Protein AF-A0A6G2K385-F1 (afdb_monomer_lite)

Foldseek 3Di:
DDPVVVVVVVQVVLCVVQVQWDWDQDPLGIFICGVPGGTLLVLVVQLVVAPDDDLVSLVVCCVVRVHDSVRSVSSVVSCVVVVVRSVSVNVVVVVVVVVVVVVVVVVVVVVVD

Structure (mmCIF, N/CA/C/O backbone):
data_AF-A0A6G2K385-F1
#
_entry.id   AF-A0A6G2K385-F1
#
loop_
_atom_site.group_PDB
_atom_site.id
_atom_site.type_symbol
_atom_site.label_atom_id
_atom_site.label_alt_id
_atom_site.label_comp_id
_atom_site.label_asym_id
_atom_site.label_entity_id
_atom_site.label_seq_id
_atom_site.pdbx_PDB_ins_code
_atom_site.Cartn_x
_atom_site.Cartn_y
_atom_site.Cartn_z
_atom_site.occupancy
_atom_site.B_iso_or_equiv
_atom_site.auth_seq_id
_atom_site.auth_comp_id
_atom_site.auth_asym_id
_atom_site.auth_atom_id
_atom_site.pdbx_PDB_model_num
ATOM 1 N N . MET A 1 1 ? -4.524 -30.824 -6.970 1.00 60.25 1 MET A N 1
ATOM 2 C CA . MET A 1 1 ? -3.415 -29.979 -6.470 1.00 60.25 1 MET A CA 1
ATOM 3 C C . MET A 1 1 ? -3.904 -29.238 -5.235 1.00 60.25 1 MET A C 1
ATOM 5 O O . MET A 1 1 ? -5.038 -28.779 -5.249 1.00 60.25 1 MET A O 1
ATOM 9 N N . THR A 1 2 ? -3.126 -29.189 -4.156 1.00 84.81 2 THR A N 1
ATOM 10 C CA . THR A 1 2 ? -3.499 -28.501 -2.907 1.00 84.81 2 THR A CA 1
ATOM 11 C C . THR A 1 2 ? -3.441 -26.978 -3.088 1.00 84.81 2 THR A C 1
ATOM 13 O O . THR A 1 2 ? -2.493 -26.467 -3.678 1.00 84.81 2 THR A O 1
ATOM 16 N N . ARG A 1 3 ? -4.439 -26.252 -2.561 1.00 86.38 3 ARG A N 1
ATOM 17 C CA . ARG A 1 3 ? -4.598 -24.781 -2.657 1.00 86.38 3 ARG A CA 1
ATOM 18 C C . ARG A 1 3 ? -3.343 -23.982 -2.271 1.00 86.38 3 ARG A C 1
ATOM 20 O O . ARG A 1 3 ? -3.070 -22.947 -2.863 1.00 86.38 3 ARG A O 1
ATOM 27 N N . LEU A 1 4 ? -2.562 -24.497 -1.323 1.00 86.56 4 LEU A N 1
ATOM 28 C CA . LEU A 1 4 ? -1.316 -23.872 -0.876 1.00 86.56 4 LEU A CA 1
ATOM 29 C C . LEU A 1 4 ? -0.245 -23.828 -1.977 1.00 86.56 4 LEU A C 1
ATOM 31 O O . LEU A 1 4 ? 0.473 -22.845 -2.099 1.00 86.56 4 LEU A O 1
ATOM 35 N N . VAL A 1 5 ? -0.137 -24.877 -2.800 1.00 91.75 5 VAL A N 1
ATOM 36 C CA . VAL A 1 5 ? 0.879 -24.934 -3.865 1.00 91.75 5 VAL A CA 1
ATOM 37 C C . VAL A 1 5 ? 0.581 -23.903 -4.949 1.00 91.75 5 VAL A C 1
ATOM 39 O O . VAL A 1 5 ? 1.495 -23.254 -5.440 1.00 91.75 5 VAL A O 1
ATOM 42 N N . THR A 1 6 ? -0.694 -23.735 -5.310 1.00 90.62 6 THR A N 1
ATOM 43 C CA . THR A 1 6 ? -1.109 -22.725 -6.294 1.00 90.62 6 THR A CA 1
ATOM 44 C C . THR A 1 6 ? -0.890 -21.305 -5.789 1.00 90.62 6 THR A C 1
ATOM 46 O O . THR A 1 6 ? -0.440 -20.468 -6.558 1.00 90.62 6 THR A O 1
ATOM 49 N N . GLU A 1 7 ? -1.162 -21.051 -4.507 1.00 90.75 7 GLU A N 1
ATOM 50 C CA . GLU A 1 7 ? -0.972 -19.738 -3.879 1.00 90.75 7 GLU A CA 1
ATOM 51 C C . GLU A 1 7 ? 0.513 -19.359 -3.824 1.00 90.75 7 GLU A C 1
ATOM 53 O O . GLU A 1 7 ? 0.901 -18.326 -4.353 1.00 90.75 7 GLU A O 1
ATOM 58 N N . LEU A 1 8 ? 1.375 -20.245 -3.312 1.00 92.25 8 LEU A N 1
ATOM 59 C CA . LEU A 1 8 ? 2.819 -19.985 -3.258 1.00 92.25 8 LEU A CA 1
ATOM 60 C C . LEU A 1 8 ? 3.453 -19.839 -4.650 1.00 92.25 8 LEU A C 1
ATOM 62 O O . LEU A 1 8 ? 4.428 -19.106 -4.811 1.00 92.25 8 LEU A O 1
ATOM 66 N N . LEU A 1 9 ? 2.923 -20.541 -5.657 1.00 94.44 9 LEU A N 1
ATOM 67 C CA . LEU A 1 9 ? 3.379 -20.398 -7.038 1.00 94.44 9 LEU A CA 1
ATOM 68 C C . LEU A 1 9 ? 2.997 -19.031 -7.615 1.00 94.44 9 LEU A C 1
ATOM 70 O O . LEU A 1 9 ? 3.856 -18.373 -8.197 1.00 94.44 9 LEU A O 1
ATOM 74 N N . ASP A 1 10 ? 1.740 -18.613 -7.452 1.00 94.06 10 ASP A N 1
ATOM 75 C CA . ASP A 1 10 ? 1.259 -17.300 -7.898 1.00 94.06 10 ASP A CA 1
ATOM 76 C C . ASP A 1 10 ? 2.077 -16.170 -7.258 1.00 94.06 10 ASP A C 1
ATOM 78 O O . ASP A 1 10 ? 2.629 -15.313 -7.947 1.00 94.06 10 ASP A O 1
ATOM 82 N N . GLU A 1 11 ? 2.278 -16.244 -5.945 1.00 94.88 11 GLU A N 1
ATOM 83 C CA . GLU A 1 11 ? 3.105 -15.290 -5.211 1.00 94.88 11 GLU A CA 1
ATOM 84 C C . GLU A 1 11 ? 4.551 -15.285 -5.709 1.00 94.88 11 GLU A C 1
ATOM 86 O O . GLU A 1 11 ? 5.119 -14.222 -5.943 1.00 94.88 11 GLU A O 1
ATOM 91 N N . GLY A 1 12 ? 5.151 -16.456 -5.937 1.00 94.88 12 GLY A N 1
ATOM 92 C CA . GLY A 1 12 ? 6.504 -16.553 -6.484 1.00 94.88 12 GLY A CA 1
ATOM 93 C C . GLY A 1 12 ? 6.646 -15.885 -7.857 1.00 94.88 12 GLY A C 1
ATOM 94 O O . GLY A 1 12 ? 7.666 -15.247 -8.132 1.00 94.88 12 GLY A O 1
ATOM 95 N N . LEU A 1 13 ? 5.621 -15.982 -8.710 1.00 96.44 13 LEU A N 1
ATOM 96 C CA . LEU A 1 13 ? 5.591 -15.301 -10.008 1.00 96.44 13 LEU A CA 1
ATOM 97 C C . LEU A 1 13 ? 5.484 -13.781 -9.847 1.00 96.44 13 LEU A C 1
ATOM 99 O O . LEU A 1 13 ? 6.211 -13.049 -10.523 1.00 96.44 13 LEU A O 1
ATOM 103 N N . LYS A 1 14 ? 4.645 -13.310 -8.920 1.00 97.06 14 LYS A N 1
ATOM 104 C CA . LYS A 1 14 ? 4.502 -11.883 -8.602 1.00 97.06 14 LYS A CA 1
ATOM 105 C C . LYS A 1 14 ? 5.797 -11.292 -8.051 1.00 97.06 14 LYS A C 1
ATOM 107 O O . LYS A 1 14 ? 6.270 -10.284 -8.563 1.00 97.06 14 LYS A O 1
ATOM 112 N N . LEU A 1 15 ? 6.443 -11.961 -7.096 1.00 95.62 15 LEU A N 1
ATOM 113 C CA . LEU A 1 15 ? 7.721 -11.517 -6.523 1.00 95.62 15 LEU A CA 1
ATOM 114 C C . LEU A 1 15 ? 8.837 -11.428 -7.574 1.00 95.62 15 LEU A C 1
ATOM 116 O O . LEU A 1 15 ? 9.690 -10.547 -7.508 1.00 95.62 15 LEU A O 1
ATOM 120 N N . ARG A 1 16 ? 8.823 -12.311 -8.580 1.00 96.56 16 ARG A N 1
ATOM 121 C CA . ARG A 1 16 ? 9.773 -12.243 -9.698 1.00 96.56 16 ARG A CA 1
ATOM 122 C C . ARG A 1 16 ? 9.531 -11.032 -10.605 1.00 96.56 16 ARG A C 1
ATOM 124 O O . ARG A 1 16 ? 10.489 -10.519 -11.178 1.00 96.56 16 ARG A O 1
ATOM 131 N N . ARG A 1 17 ? 8.277 -10.605 -10.764 1.00 97.00 17 ARG A N 1
ATOM 132 C CA . ARG A 1 17 ? 7.905 -9.424 -11.556 1.00 97.00 17 ARG A CA 1
ATOM 133 C C . ARG A 1 17 ? 8.125 -8.118 -10.787 1.00 97.00 17 ARG A C 1
ATOM 135 O O . ARG A 1 17 ? 8.514 -7.128 -11.394 1.00 97.00 17 ARG A O 1
ATOM 142 N N . PHE A 1 18 ? 7.950 -8.145 -9.467 1.00 97.56 18 PHE A N 1
ATOM 143 C CA . PHE A 1 18 ? 8.032 -6.985 -8.581 1.00 97.56 18 PHE A CA 1
ATOM 144 C C . PHE A 1 18 ? 9.094 -7.203 -7.483 1.00 97.56 18 PHE A C 1
ATOM 146 O O . PHE A 1 18 ? 8.745 -7.489 -6.337 1.00 97.56 18 PHE A O 1
ATOM 153 N N . PRO A 1 19 ? 10.400 -7.057 -7.788 1.00 94.00 19 PRO A N 1
ATOM 154 C CA . PRO A 1 19 ? 11.499 -7.431 -6.884 1.00 94.00 19 PRO A CA 1
ATOM 155 C C . PRO A 1 19 ? 11.628 -6.587 -5.597 1.00 94.00 19 PRO A C 1
ATOM 157 O O . PRO A 1 19 ? 12.475 -6.889 -4.760 1.00 94.00 19 PRO A O 1
ATOM 160 N N . GLY A 1 20 ? 10.804 -5.548 -5.412 1.00 96.44 20 GLY A N 1
ATOM 161 C CA . GLY A 1 20 ? 10.697 -4.775 -4.164 1.00 96.44 20 GLY A CA 1
ATOM 162 C C . GLY A 1 20 ? 9.447 -5.085 -3.331 1.00 96.44 20 GLY A C 1
ATOM 163 O O . GLY A 1 20 ? 9.228 -4.445 -2.301 1.00 96.44 20 GLY A O 1
ATOM 164 N N . VAL A 1 21 ? 8.636 -6.058 -3.754 1.00 97.75 21 VAL A N 1
ATOM 165 C CA . VAL A 1 21 ? 7.466 -6.550 -3.020 1.00 97.75 21 VAL A CA 1
ATOM 166 C C . VAL A 1 21 ? 7.840 -7.825 -2.263 1.00 97.75 21 VAL A C 1
ATOM 168 O O . VAL A 1 21 ? 8.675 -8.610 -2.699 1.00 97.75 21 VAL A O 1
ATOM 171 N N . ALA A 1 22 ? 7.220 -8.030 -1.109 1.00 96.62 22 ALA A N 1
ATOM 172 C CA . ALA A 1 22 ? 7.272 -9.230 -0.296 1.00 96.62 22 ALA A CA 1
ATOM 173 C C . ALA A 1 22 ? 5.873 -9.526 0.246 1.00 96.62 22 ALA A C 1
ATOM 175 O O . ALA A 1 22 ? 5.098 -8.618 0.534 1.00 96.62 22 ALA A O 1
ATOM 176 N N . TYR A 1 23 ? 5.554 -10.800 0.441 1.00 95.88 23 TYR A N 1
ATOM 177 C CA . TYR A 1 23 ? 4.278 -11.185 1.031 1.00 95.88 23 TYR A CA 1
ATOM 178 C C . TYR A 1 23 ? 4.402 -11.495 2.522 1.00 95.88 23 TYR A C 1
ATOM 180 O O . TYR A 1 23 ? 5.239 -12.300 2.944 1.00 95.88 23 TYR A O 1
ATOM 188 N N . ARG A 1 24 ? 3.502 -10.912 3.314 1.00 93.19 24 ARG A N 1
ATOM 189 C CA . ARG A 1 24 ? 3.451 -11.029 4.776 1.00 93.19 24 ARG A CA 1
ATOM 190 C C . ARG A 1 24 ? 2.143 -11.669 5.217 1.00 93.19 24 ARG A C 1
ATOM 192 O O . ARG A 1 24 ? 1.093 -11.409 4.636 1.00 93.19 24 ARG A O 1
ATOM 199 N N . SER A 1 25 ? 2.195 -12.485 6.264 1.00 89.38 25 SER A N 1
ATOM 200 C CA . SER A 1 25 ? 0.990 -13.043 6.886 1.00 89.38 25 SER A CA 1
ATOM 201 C C . SER A 1 25 ? 0.359 -12.030 7.842 1.00 89.38 25 SER A C 1
ATOM 203 O O . SER A 1 25 ? 1.067 -11.361 8.591 1.00 89.38 25 SER A O 1
ATOM 205 N N . GLY A 1 26 ? -0.969 -11.950 7.856 1.00 82.00 26 GLY A N 1
ATOM 206 C CA . GLY A 1 26 ? -1.726 -11.135 8.801 1.00 82.00 26 GLY A CA 1
ATOM 207 C C . GLY A 1 26 ? -3.158 -11.645 9.003 1.00 82.00 26 GLY A C 1
ATOM 208 O O . GLY A 1 26 ? -3.568 -12.611 8.358 1.00 82.00 26 GLY A O 1
ATOM 209 N N . PRO A 1 27 ? -3.946 -10.997 9.881 1.00 78.25 27 PRO A N 1
ATOM 210 C CA . PRO A 1 27 ? -5.336 -11.383 10.152 1.00 78.25 27 PRO A CA 1
ATOM 211 C C . PRO A 1 27 ? -6.235 -11.368 8.907 1.00 78.25 27 PRO A C 1
ATOM 213 O O . PRO A 1 27 ? -7.157 -12.170 8.802 1.00 78.25 27 PRO A O 1
ATOM 216 N N . ALA A 1 28 ? -5.932 -10.493 7.943 1.00 80.25 28 ALA A N 1
ATOM 217 C CA . ALA A 1 28 ? -6.625 -10.402 6.657 1.00 80.25 28 ALA A CA 1
ATOM 218 C C . ALA A 1 28 ? -6.116 -11.414 5.603 1.00 80.25 28 ALA A C 1
ATOM 220 O O . ALA A 1 28 ? -6.523 -11.350 4.445 1.00 80.25 28 ALA A O 1
ATOM 221 N N . GLY A 1 29 ? -5.235 -12.346 5.983 1.00 84.56 29 GLY A N 1
ATOM 222 C CA . GLY A 1 29 ? -4.582 -13.292 5.078 1.00 84.56 29 GLY A CA 1
ATOM 223 C C . GLY A 1 29 ? -3.172 -12.856 4.682 1.00 84.56 29 GLY A C 1
ATOM 224 O O . GLY A 1 29 ? -2.509 -12.108 5.406 1.00 84.56 29 GLY A O 1
ATOM 225 N N . ARG A 1 30 ? -2.689 -13.366 3.545 1.00 91.06 30 ARG A N 1
ATOM 226 C CA . ARG A 1 30 ? -1.404 -12.953 2.974 1.00 91.06 30 ARG A CA 1
ATOM 227 C C . ARG A 1 30 ? -1.557 -11.644 2.211 1.00 91.06 30 ARG A C 1
ATOM 229 O O . ARG A 1 30 ? -2.519 -11.459 1.476 1.00 91.06 30 ARG A O 1
ATOM 236 N N . ARG A 1 31 ? -0.622 -10.724 2.440 1.00 94.75 31 ARG A N 1
ATOM 237 C CA . ARG A 1 31 ? -0.669 -9.342 1.951 1.00 94.75 31 ARG A CA 1
ATOM 238 C C . ARG A 1 31 ? 0.640 -8.992 1.270 1.00 94.75 31 ARG A C 1
ATOM 240 O O . ARG A 1 31 ? 1.700 -9.232 1.852 1.00 94.75 31 ARG A O 1
ATOM 247 N N . ALA A 1 32 ? 0.561 -8.423 0.075 1.00 97.00 32 ALA A N 1
ATOM 248 C CA . ALA A 1 32 ? 1.708 -7.823 -0.587 1.00 97.00 32 ALA A CA 1
ATOM 249 C C . ALA A 1 32 ? 2.123 -6.538 0.145 1.00 97.00 32 ALA A C 1
ATOM 251 O O . ALA A 1 32 ? 1.289 -5.686 0.455 1.00 97.00 32 ALA A O 1
ATOM 252 N N . GLY A 1 33 ? 3.417 -6.392 0.408 1.00 97.19 33 GLY A N 1
ATOM 253 C CA . GLY A 1 33 ? 4.006 -5.207 1.016 1.00 97.19 33 GLY A CA 1
ATOM 254 C C . GLY A 1 33 ? 5.390 -4.913 0.475 1.00 97.19 33 GLY A C 1
ATOM 255 O O . GLY A 1 33 ? 6.051 -5.785 -0.080 1.00 97.19 33 GLY A O 1
ATOM 256 N N . LEU A 1 34 ? 5.838 -3.674 0.619 1.00 97.62 34 LEU A N 1
ATOM 257 C CA . LEU A 1 34 ? 7.183 -3.275 0.215 1.00 97.62 34 LEU A CA 1
ATOM 258 C C . LEU A 1 34 ? 8.206 -3.925 1.156 1.00 97.62 34 LEU A C 1
ATOM 260 O O . LEU A 1 34 ? 7.998 -3.916 2.367 1.00 97.62 34 LEU A O 1
ATOM 264 N N . VAL A 1 35 ? 9.315 -4.473 0.640 1.00 94.81 35 VAL A N 1
ATOM 265 C CA . VAL A 1 35 ? 10.302 -5.265 1.421 1.00 94.81 35 VAL A CA 1
ATOM 266 C C . VAL A 1 35 ? 10.679 -4.604 2.756 1.00 94.81 35 VAL A C 1
ATOM 268 O O . VAL A 1 35 ? 10.651 -5.267 3.792 1.00 94.81 35 VAL A O 1
ATOM 271 N N . SER A 1 36 ? 10.927 -3.294 2.744 1.00 86.12 36 SER A N 1
ATOM 272 C CA . SER A 1 36 ? 11.266 -2.491 3.929 1.00 86.12 36 SER A CA 1
ATOM 273 C C . SER A 1 36 ? 10.292 -1.328 4.137 1.00 86.12 36 SER A C 1
ATOM 275 O O . SER A 1 36 ? 10.709 -0.225 4.474 1.00 86.12 36 SER A O 1
ATOM 277 N N . GLY A 1 37 ? 9.002 -1.549 3.886 1.00 92.12 37 GLY A N 1
ATOM 278 C CA . GLY A 1 37 ? 7.998 -0.490 3.946 1.00 92.12 37 GLY A CA 1
ATOM 279 C C . GLY A 1 37 ? 6.592 -0.981 4.291 1.00 92.12 37 GLY A C 1
ATOM 280 O O . GLY A 1 37 ? 6.427 -2.128 4.734 1.00 92.12 37 GLY A O 1
ATOM 281 N N . PRO A 1 38 ? 5.585 -0.114 4.108 1.00 96.25 38 PRO A N 1
ATOM 282 C CA . PRO A 1 38 ? 4.185 -0.448 4.346 1.00 96.25 38 PRO A CA 1
ATOM 283 C C . PRO A 1 38 ? 3.683 -1.545 3.402 1.00 96.25 38 PRO A C 1
ATOM 285 O O . PRO A 1 38 ? 4.357 -1.950 2.444 1.00 96.25 38 PRO A O 1
ATOM 288 N N . ASP A 1 39 ? 2.490 -2.050 3.689 1.00 97.19 39 ASP A N 1
ATOM 289 C CA . ASP A 1 39 ? 1.795 -2.931 2.764 1.00 97.19 39 ASP A CA 1
ATOM 290 C C . ASP A 1 39 ? 1.352 -2.145 1.513 1.00 97.19 39 ASP A C 1
ATOM 292 O O . ASP A 1 39 ? 1.047 -0.954 1.577 1.00 97.19 39 ASP A O 1
ATOM 296 N N . VAL A 1 40 ? 1.284 -2.807 0.352 1.00 98.00 40 VAL A N 1
ATOM 297 C CA . VAL A 1 40 ? 0.925 -2.147 -0.919 1.00 98.00 40 VAL A CA 1
ATOM 298 C C . VAL A 1 40 ? -0.463 -1.513 -0.822 1.00 98.00 40 VAL A C 1
ATOM 300 O O . VAL A 1 40 ? -0.671 -0.403 -1.299 1.00 98.00 40 VAL A O 1
ATOM 303 N N . TRP A 1 41 ? -1.403 -2.178 -0.146 1.00 97.50 41 TRP A N 1
ATOM 304 C CA . TRP A 1 41 ? -2.756 -1.651 0.039 1.00 97.50 41 TRP A CA 1
ATOM 305 C C . TRP A 1 41 ? -2.789 -0.337 0.834 1.00 97.50 41 TRP A C 1
ATOM 307 O O . TRP A 1 41 ? -3.637 0.505 0.550 1.00 97.50 41 TRP A O 1
ATOM 317 N N . GLU A 1 42 ? -1.864 -0.133 1.779 1.00 96.94 42 GLU A N 1
ATOM 318 C CA . GLU A 1 42 ? -1.755 1.118 2.544 1.00 96.94 42 GLU A CA 1
ATOM 319 C C . GLU A 1 42 ? -1.299 2.244 1.620 1.00 96.94 42 GLU A C 1
ATOM 321 O O . GLU A 1 42 ? -1.955 3.278 1.544 1.00 96.94 42 GLU A O 1
ATOM 326 N N . VAL A 1 43 ? -0.259 1.988 0.818 1.00 97.88 43 VAL A N 1
ATOM 327 C CA . VAL A 1 43 ? 0.246 2.950 -0.173 1.00 97.88 43 VAL A CA 1
ATOM 328 C C . VAL A 1 43 ? -0.853 3.351 -1.159 1.00 97.88 43 VAL A C 1
ATOM 330 O O . VAL A 1 43 ? -1.033 4.533 -1.432 1.00 97.88 43 VAL A O 1
ATOM 333 N N . ILE A 1 44 ? -1.632 2.393 -1.674 1.00 98.12 44 ILE A N 1
ATOM 334 C CA . ILE A 1 44 ? -2.723 2.688 -2.617 1.00 98.12 44 ILE A CA 1
ATOM 335 C C . ILE A 1 44 ? -3.862 3.468 -1.958 1.00 98.12 44 ILE A C 1
ATOM 337 O O . ILE A 1 44 ? -4.378 4.410 -2.564 1.00 98.12 44 ILE A O 1
ATOM 341 N N . ARG A 1 45 ? -4.258 3.115 -0.731 1.00 97.44 45 ARG A N 1
ATOM 342 C CA . ARG A 1 45 ? -5.258 3.874 0.035 1.00 97.44 45 ARG A CA 1
ATOM 343 C C . ARG A 1 45 ? -4.813 5.327 0.228 1.00 97.44 45 ARG A C 1
ATOM 345 O O . ARG A 1 45 ? -5.612 6.247 0.036 1.00 97.44 45 ARG A O 1
ATOM 352 N N . ASP A 1 46 ? -3.545 5.531 0.561 1.00 97.00 46 ASP A N 1
ATOM 353 C CA . ASP A 1 46 ? -3.007 6.858 0.852 1.00 97.00 46 ASP A CA 1
ATOM 354 C C . ASP A 1 46 ? -2.840 7.677 -0.440 1.00 97.00 46 ASP A C 1
ATOM 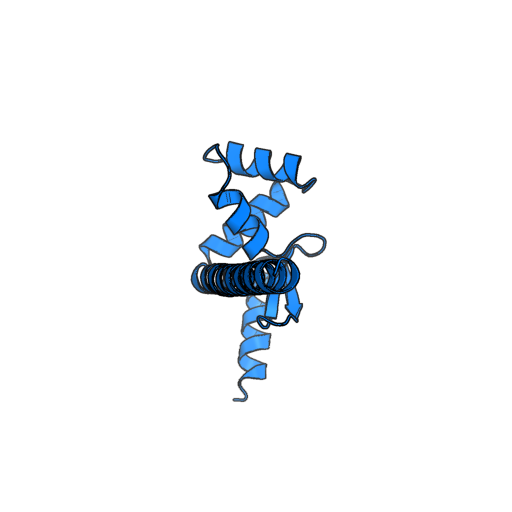356 O O . ASP A 1 46 ? -3.243 8.839 -0.487 1.00 97.00 46 ASP A O 1
ATOM 360 N N . LEU A 1 47 ? -2.416 7.050 -1.548 1.00 96.75 47 LEU A N 1
ATOM 361 C CA . LEU A 1 47 ? -2.449 7.662 -2.883 1.00 96.75 47 LEU A CA 1
ATOM 362 C C . LEU A 1 47 ? -3.869 8.099 -3.279 1.00 96.75 47 LEU A C 1
ATOM 364 O O . LEU A 1 47 ? -4.043 9.190 -3.817 1.00 96.75 47 LEU A O 1
ATOM 368 N N . ARG A 1 48 ? -4.902 7.285 -3.019 1.00 95.38 48 ARG A N 1
ATOM 369 C CA . ARG A 1 48 ? -6.303 7.651 -3.318 1.00 95.38 48 ARG A CA 1
ATOM 370 C C . ARG A 1 48 ? -6.792 8.855 -2.514 1.00 95.38 48 ARG A C 1
ATOM 372 O O . ARG A 1 48 ? -7.671 9.569 -2.985 1.00 95.38 48 ARG A O 1
ATOM 379 N N . SER A 1 49 ? -6.233 9.061 -1.326 1.00 94.50 49 SER A N 1
ATOM 380 C CA . SER A 1 49 ? -6.626 10.129 -0.403 1.00 94.50 49 SER A CA 1
ATOM 381 C C . SER A 1 49 ? -5.803 11.411 -0.576 1.00 94.50 49 SER A C 1
ATOM 383 O O . SER A 1 49 ? -6.138 12.442 0.007 1.00 94.50 49 SER A O 1
ATOM 385 N N . ALA A 1 50 ? -4.726 11.363 -1.362 1.00 93.81 50 ALA A N 1
ATOM 386 C CA . ALA A 1 50 ? -3.837 12.493 -1.578 1.00 93.81 50 ALA A CA 1
ATOM 387 C C . ALA A 1 50 ? -4.524 13.626 -2.375 1.00 93.81 50 ALA A C 1
ATOM 389 O O . ALA A 1 50 ? -5.230 13.360 -3.352 1.00 93.81 50 ALA A O 1
ATOM 390 N N . PRO A 1 51 ? -4.291 1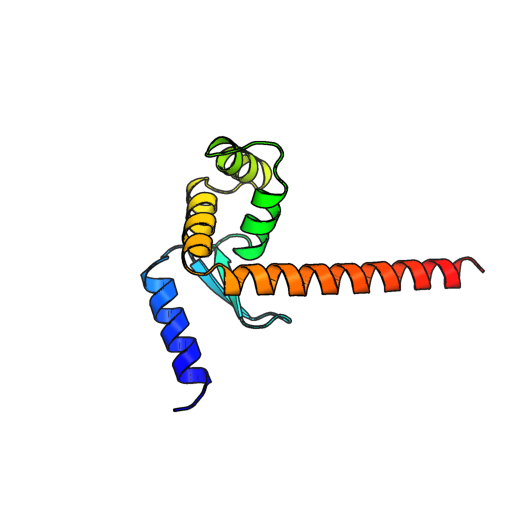4.902 -2.008 1.00 91.62 51 PRO A N 1
ATOM 391 C CA . PRO A 1 51 ? -5.005 16.048 -2.581 1.00 91.62 51 PRO A CA 1
ATOM 392 C C . PRO A 1 51 ? -4.516 16.469 -3.979 1.00 91.62 51 PRO A C 1
ATOM 394 O O . PRO A 1 51 ? -5.131 17.330 -4.603 1.00 91.62 51 PRO A O 1
ATOM 397 N N . CYS A 1 52 ? -3.408 15.901 -4.460 1.00 94.25 52 CYS A N 1
ATOM 398 C CA . CYS A 1 52 ? -2.791 16.187 -5.758 1.00 94.25 52 CYS A CA 1
ATOM 399 C C . CYS A 1 52 ? -2.957 15.013 -6.738 1.00 94.25 52 CYS A C 1
ATOM 401 O O . CYS A 1 52 ? -3.481 13.956 -6.382 1.00 94.25 52 CYS A O 1
ATOM 403 N N . GLU A 1 53 ? -2.533 15.187 -7.992 1.00 91.81 53 GLU A N 1
ATOM 404 C CA . GLU A 1 53 ? -2.717 14.212 -9.077 1.00 91.81 53 GLU A CA 1
ATOM 405 C C . GLU A 1 53 ? -1.399 13.830 -9.768 1.00 91.81 53 GLU A C 1
ATOM 407 O O . GLU A 1 53 ? -0.352 14.443 -9.568 1.00 91.81 53 GLU A O 1
ATOM 412 N N . GLY A 1 54 ? -1.449 12.788 -10.604 1.00 92.12 54 GLY A N 1
ATOM 413 C CA . GLY A 1 54 ? -0.319 12.369 -11.431 1.00 92.12 54 GLY A CA 1
ATOM 414 C C . GLY A 1 54 ? 0.935 12.031 -10.621 1.00 92.12 54 GLY A C 1
ATOM 415 O O . GLY A 1 54 ? 0.861 11.410 -9.564 1.00 92.12 54 GLY A O 1
ATOM 416 N N . MET A 1 55 ? 2.101 12.429 -11.129 1.00 94.38 55 MET A N 1
ATOM 417 C CA . MET A 1 55 ? 3.383 12.135 -10.481 1.00 94.38 55 MET A CA 1
ATOM 418 C C . MET A 1 55 ? 3.614 12.952 -9.201 1.00 94.38 55 MET A C 1
ATOM 420 O O . MET A 1 55 ? 4.305 12.483 -8.300 1.00 94.38 55 MET A O 1
ATOM 424 N N . GLU A 1 56 ? 2.992 14.130 -9.082 1.00 95.75 56 GLU A N 1
ATOM 425 C CA . GLU A 1 56 ? 3.035 14.938 -7.856 1.00 95.75 56 GLU A CA 1
ATOM 426 C C . GLU A 1 56 ? 2.459 14.162 -6.669 1.00 95.75 56 GLU A C 1
ATOM 428 O O . GLU A 1 56 ? 3.010 14.204 -5.574 1.00 95.75 56 GLU A O 1
ATOM 433 N N . ARG A 1 57 ? 1.408 13.371 -6.905 1.00 96.75 57 ARG A N 1
ATOM 434 C CA . ARG A 1 57 ? 0.818 12.480 -5.904 1.00 96.75 57 ARG A CA 1
ATOM 435 C C . ARG A 1 57 ? 1.807 11.465 -5.340 1.00 96.75 57 ARG A C 1
ATOM 437 O O . ARG A 1 57 ? 1.8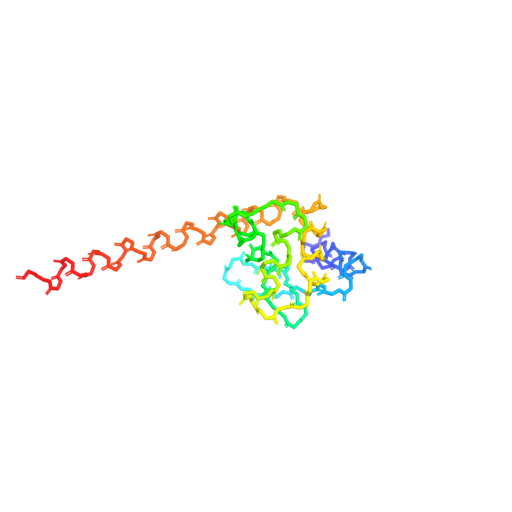47 11.256 -4.130 1.00 96.75 57 ARG A O 1
ATOM 444 N N . ALA A 1 58 ? 2.597 10.839 -6.209 1.00 96.81 58 ALA A N 1
ATOM 445 C CA . ALA A 1 58 ? 3.600 9.868 -5.788 1.00 96.81 58 ALA A CA 1
ATOM 446 C C . ALA A 1 58 ? 4.716 10.538 -4.976 1.00 96.81 58 ALA A C 1
ATOM 448 O O . ALA A 1 58 ? 5.123 10.001 -3.949 1.00 96.81 58 ALA A O 1
ATOM 449 N N . GLN A 1 59 ? 5.167 11.723 -5.404 1.00 97.50 59 GLN A N 1
ATOM 450 C CA . GLN A 1 59 ? 6.192 12.479 -4.686 1.00 97.50 59 GLN A CA 1
ATOM 451 C C . GLN A 1 59 ? 5.694 12.956 -3.318 1.00 97.50 59 GLN A C 1
ATOM 453 O O . GLN A 1 59 ? 6.389 12.786 -2.323 1.00 97.50 59 GLN A O 1
ATOM 458 N N . PHE A 1 60 ? 4.471 13.485 -3.259 1.00 96.69 60 PHE A N 1
ATOM 459 C CA . PHE A 1 60 ? 3.843 13.926 -2.017 1.00 96.69 60 PHE A CA 1
ATOM 460 C C . PHE A 1 60 ? 3.797 12.800 -0.980 1.00 96.69 60 PHE A C 1
ATOM 462 O O . PHE A 1 60 ? 4.226 12.994 0.155 1.00 96.69 60 PHE A O 1
ATOM 469 N N . LEU A 1 61 ? 3.325 11.611 -1.373 1.00 96.81 61 LEU A N 1
ATOM 470 C CA . LEU A 1 61 ? 3.268 10.472 -0.459 1.00 96.81 61 LEU A CA 1
ATOM 471 C C . LEU A 1 61 ? 4.664 9.974 -0.069 1.00 96.81 61 LEU A C 1
ATOM 473 O O . LEU A 1 61 ? 4.880 9.595 1.078 1.00 96.81 61 LEU A O 1
ATOM 477 N N . ALA A 1 62 ? 5.613 9.968 -1.007 1.00 96.81 62 ALA A N 1
ATOM 478 C CA . ALA A 1 62 ? 6.992 9.587 -0.726 1.00 96.81 62 ALA A CA 1
ATOM 479 C C . ALA A 1 62 ? 7.608 10.482 0.362 1.00 96.81 62 ALA A C 1
ATOM 481 O O . ALA A 1 62 ? 8.187 9.974 1.323 1.00 96.81 62 ALA A O 1
ATOM 482 N N . ASP A 1 63 ? 7.413 11.797 0.249 1.00 96.88 63 ASP A N 1
ATOM 483 C CA . ASP A 1 63 ? 7.917 12.775 1.211 1.00 96.88 63 ASP A CA 1
ATOM 484 C C . ASP A 1 63 ? 7.213 12.650 2.573 1.00 96.88 63 ASP A C 1
ATOM 486 O O . ASP A 1 63 ? 7.874 12.670 3.612 1.00 96.88 63 ASP A O 1
ATOM 490 N N . GLU A 1 64 ? 5.887 12.479 2.581 1.00 95.38 64 GLU A N 1
ATOM 491 C CA . GLU A 1 64 ? 5.082 12.372 3.807 1.00 95.38 64 GLU A CA 1
ATOM 492 C C . GLU A 1 64 ? 5.377 11.082 4.587 1.00 95.38 64 GLU A C 1
ATOM 494 O O . GLU A 1 64 ? 5.592 11.123 5.799 1.00 95.38 64 GLU A O 1
ATOM 499 N N . ALA A 1 65 ? 5.488 9.951 3.888 1.00 92.69 65 ALA A N 1
ATOM 500 C CA . ALA A 1 65 ? 5.755 8.646 4.488 1.00 92.69 65 ALA A CA 1
ATOM 501 C C . ALA A 1 65 ? 7.255 8.351 4.699 1.00 92.69 65 ALA A C 1
ATOM 503 O O . ALA A 1 65 ? 7.605 7.301 5.246 1.00 92.69 65 ALA A O 1
ATOM 504 N N . GLY A 1 66 ? 8.157 9.234 4.251 1.00 95.50 66 GLY A N 1
ATOM 505 C CA . GLY A 1 66 ? 9.606 9.011 4.299 1.00 95.50 66 GLY A CA 1
ATOM 506 C C . GLY A 1 66 ? 10.064 7.814 3.456 1.00 95.50 66 GLY A C 1
ATOM 507 O O . GLY A 1 66 ? 10.991 7.096 3.837 1.00 95.50 66 GLY A O 1
ATOM 508 N N . LEU A 1 67 ? 9.393 7.570 2.328 1.00 95.62 67 LEU A N 1
ATOM 509 C CA . LEU A 1 67 ? 9.653 6.459 1.417 1.00 95.62 67 LEU A CA 1
ATOM 510 C C . LEU A 1 67 ? 10.413 6.936 0.172 1.00 95.62 67 LEU A C 1
ATOM 512 O O . LEU A 1 67 ? 10.214 8.057 -0.288 1.00 95.62 67 LEU A O 1
ATOM 516 N N . PRO A 1 68 ? 11.234 6.080 -0.458 1.00 96.75 68 PRO A N 1
ATOM 517 C CA . PRO A 1 68 ? 11.702 6.344 -1.813 1.00 96.75 68 PRO A CA 1
ATOM 518 C C . PRO A 1 68 ? 10.514 6.436 -2.778 1.00 96.75 68 PRO A C 1
ATOM 520 O O . PRO A 1 68 ? 9.639 5.567 -2.753 1.00 96.75 68 PRO A O 1
ATOM 523 N N . VAL A 1 69 ? 10.509 7.432 -3.670 1.00 97.19 69 VAL A N 1
ATOM 524 C CA . VAL A 1 69 ? 9.437 7.597 -4.670 1.00 97.19 69 VAL A CA 1
ATOM 525 C C . VAL A 1 69 ? 9.274 6.353 -5.548 1.00 97.19 69 VAL A C 1
ATOM 527 O O . VAL A 1 69 ? 8.151 5.933 -5.812 1.00 97.19 69 VAL A O 1
ATOM 530 N N . ASP A 1 70 ? 10.373 5.676 -5.888 1.00 97.31 70 ASP A N 1
ATOM 531 C CA . ASP A 1 70 ? 10.351 4.422 -6.649 1.00 97.31 70 ASP A CA 1
ATOM 532 C C . ASP A 1 70 ? 9.582 3.304 -5.929 1.00 97.31 70 ASP A C 1
ATOM 534 O O . ASP A 1 70 ? 8.959 2.471 -6.579 1.00 97.31 70 ASP A O 1
ATOM 538 N N . SER A 1 71 ? 9.565 3.290 -4.593 1.00 97.62 71 SER A N 1
ATOM 539 C CA . SER A 1 71 ? 8.766 2.329 -3.822 1.00 97.62 71 SER A CA 1
ATOM 540 C C . SER A 1 71 ? 7.269 2.624 -3.930 1.00 97.62 71 SER A C 1
ATOM 542 O O . SER A 1 71 ? 6.459 1.699 -3.982 1.00 97.62 71 SER A O 1
ATOM 544 N N . VAL A 1 72 ? 6.895 3.905 -3.985 1.00 97.69 72 VAL A N 1
ATOM 545 C CA . VAL A 1 72 ? 5.504 4.333 -4.197 1.00 97.69 72 VAL A CA 1
ATOM 546 C C . VAL A 1 72 ? 5.056 3.988 -5.618 1.00 97.69 72 VAL A C 1
ATOM 548 O O . VAL A 1 72 ? 3.973 3.433 -5.804 1.00 97.69 72 VAL A O 1
ATOM 551 N N . LEU A 1 73 ? 5.908 4.244 -6.614 1.00 97.88 73 LEU A N 1
ATOM 552 C CA . LEU A 1 73 ? 5.651 3.868 -8.005 1.00 97.88 73 LEU A CA 1
ATOM 553 C C . LEU A 1 73 ? 5.546 2.348 -8.167 1.00 97.88 73 LEU A C 1
ATOM 555 O O . LEU A 1 73 ? 4.598 1.872 -8.781 1.00 97.88 73 LEU A O 1
ATOM 559 N N . LEU A 1 74 ? 6.431 1.577 -7.528 1.00 98.38 74 LEU A N 1
ATOM 560 C CA . LEU A 1 74 ? 6.361 0.116 -7.526 1.00 98.38 74 LEU A CA 1
ATOM 561 C C . LEU A 1 74 ? 5.027 -0.400 -6.967 1.00 98.38 74 LEU A C 1
ATOM 563 O O . LEU A 1 74 ? 4.459 -1.350 -7.503 1.00 98.38 74 LEU A O 1
ATOM 567 N N . ALA A 1 75 ? 4.518 0.212 -5.894 1.00 98.25 75 ALA A N 1
ATOM 568 C CA . ALA A 1 75 ? 3.212 -0.137 -5.344 1.00 98.25 75 ALA A CA 1
ATOM 569 C C . ALA A 1 75 ? 2.072 0.186 -6.329 1.00 98.25 75 ALA A C 1
ATOM 571 O O . ALA A 1 75 ? 1.154 -0.622 -6.482 1.00 98.25 75 ALA A O 1
ATOM 572 N N . ALA A 1 76 ? 2.143 1.324 -7.028 1.00 98.00 76 ALA A N 1
ATOM 573 C CA . ALA A 1 76 ? 1.178 1.705 -8.062 1.00 98.00 76 ALA A CA 1
ATOM 574 C C . ALA A 1 76 ? 1.206 0.759 -9.281 1.00 98.00 76 ALA A C 1
ATOM 576 O O . ALA A 1 76 ? 0.149 0.364 -9.783 1.00 98.00 76 ALA A O 1
ATOM 577 N N . ASP A 1 77 ? 2.394 0.338 -9.717 1.00 98.31 77 ASP A N 1
ATOM 578 C CA . ASP A 1 77 ? 2.567 -0.642 -10.793 1.00 98.31 77 ASP A CA 1
ATOM 579 C C . ASP A 1 77 ? 1.995 -2.005 -10.386 1.00 98.31 77 ASP A C 1
ATOM 581 O O . ASP A 1 77 ? 1.228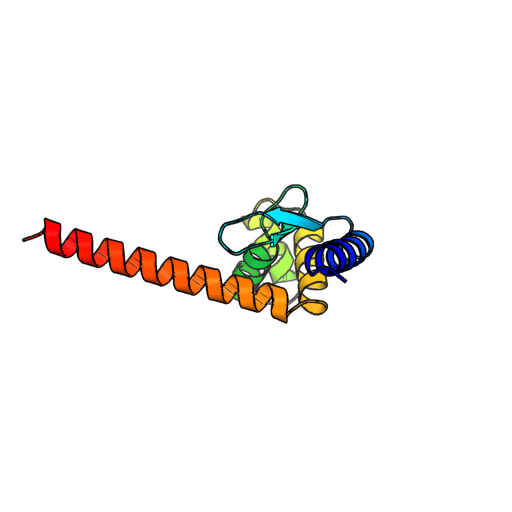 -2.612 -11.135 1.00 98.31 77 ASP A O 1
ATOM 585 N N . TYR A 1 78 ? 2.288 -2.454 -9.160 1.00 98.50 78 TYR A N 1
ATOM 586 C CA . TYR A 1 78 ? 1.720 -3.684 -8.608 1.00 98.50 78 TYR A CA 1
ATOM 587 C C . TYR A 1 78 ? 0.187 -3.644 -8.591 1.00 98.50 78 TYR A C 1
ATOM 589 O O . TYR A 1 78 ? -0.469 -4.602 -8.996 1.00 98.50 78 TYR A O 1
ATOM 597 N N . TYR A 1 79 ? -0.394 -2.525 -8.153 1.00 98.38 79 TYR A N 1
ATOM 598 C CA . TYR A 1 79 ? -1.843 -2.329 -8.145 1.00 98.38 79 TYR A CA 1
ATOM 599 C C . TYR A 1 79 ? -2.456 -2.386 -9.546 1.00 98.38 79 TYR A C 1
ATOM 601 O O . TYR A 1 79 ? -3.541 -2.933 -9.710 1.00 98.38 79 TYR A O 1
ATOM 609 N N . THR A 1 80 ? -1.764 -1.869 -10.561 1.00 98.06 80 THR A N 1
ATOM 610 C CA . THR A 1 80 ? -2.258 -1.898 -11.945 1.00 98.06 80 THR A CA 1
ATOM 611 C C . THR A 1 80 ? -2.405 -3.330 -12.468 1.00 98.06 80 THR A C 1
ATOM 613 O O . THR A 1 80 ? -3.324 -3.613 -13.235 1.00 98.06 80 THR A O 1
ATOM 616 N N . GLU A 1 81 ? -1.537 -4.249 -12.039 1.00 98.19 81 GLU A N 1
ATOM 617 C CA . GLU A 1 81 ? -1.612 -5.664 -12.422 1.00 98.19 81 GLU A CA 1
ATOM 618 C C . GLU A 1 81 ? -2.486 -6.522 -11.493 1.00 98.19 81 GLU A C 1
ATOM 620 O O . GLU A 1 81 ? -2.958 -7.586 -11.904 1.00 98.19 81 GLU A O 1
ATOM 625 N N . HIS A 1 82 ? -2.698 -6.086 -10.248 1.00 97.62 82 HIS A N 1
ATOM 626 C CA . HIS A 1 82 ? -3.418 -6.842 -9.218 1.00 97.62 82 HIS A CA 1
ATOM 627 C C . HIS A 1 82 ? -4.454 -5.991 -8.455 1.00 97.62 82 HIS A C 1
ATOM 629 O O . HIS A 1 82 ? -4.437 -5.976 -7.216 1.00 97.62 82 HIS A O 1
ATOM 635 N N . PRO A 1 83 ? -5.372 -5.285 -9.144 1.00 98.00 83 PRO A N 1
ATOM 636 C CA . PRO A 1 83 ? -6.288 -4.360 -8.487 1.00 98.00 83 PRO A CA 1
ATOM 637 C C . PRO A 1 83 ? -7.259 -5.082 -7.549 1.00 98.00 83 PRO A C 1
ATOM 639 O O . PRO A 1 83 ? -7.479 -4.615 -6.436 1.00 98.00 83 PRO A O 1
ATOM 642 N N . GLU A 1 84 ? -7.765 -6.264 -7.918 1.00 97.06 84 GLU A N 1
ATOM 643 C CA . GLU A 1 84 ? -8.752 -6.994 -7.112 1.00 97.06 84 GLU A CA 1
ATOM 644 C C . GLU A 1 84 ? -8.174 -7.479 -5.776 1.00 97.06 84 GLU A C 1
ATOM 646 O O . GLU A 1 84 ? -8.874 -7.515 -4.761 1.00 97.06 84 GLU A O 1
ATOM 651 N N . GLU A 1 85 ? -6.893 -7.859 -5.766 1.00 95.88 85 GLU A N 1
ATOM 652 C CA . GLU A 1 85 ? -6.177 -8.252 -4.548 1.00 95.88 85 GLU A CA 1
ATOM 653 C C . GLU A 1 85 ? -6.101 -7.076 -3.572 1.00 95.88 85 GLU A C 1
ATOM 655 O O . GLU A 1 85 ? -6.428 -7.215 -2.390 1.00 95.88 85 GLU A O 1
ATOM 660 N N . ILE A 1 86 ? -5.698 -5.912 -4.078 1.00 97.62 86 ILE A N 1
ATOM 661 C CA . ILE A 1 86 ? -5.482 -4.718 -3.269 1.00 97.62 86 ILE A CA 1
ATOM 662 C C . ILE A 1 86 ? -6.803 -4.086 -2.830 1.00 97.62 86 ILE A C 1
ATOM 664 O O . ILE A 1 86 ? -6.948 -3.764 -1.652 1.00 97.62 86 ILE A O 1
ATOM 668 N N . ASP A 1 87 ? -7.785 -3.973 -3.722 1.00 97.56 87 ASP A N 1
ATOM 669 C CA . ASP A 1 87 ? -9.111 -3.436 -3.403 1.00 97.56 87 ASP A CA 1
ATOM 670 C C . ASP A 1 87 ? -9.795 -4.243 -2.307 1.00 97.56 87 ASP A C 1
ATOM 672 O O . ASP A 1 87 ? -10.329 -3.676 -1.353 1.00 97.56 87 ASP A O 1
ATOM 676 N N . ARG A 1 88 ? -9.701 -5.574 -2.376 1.00 95.88 88 ARG A N 1
ATOM 677 C CA . ARG A 1 88 ? -10.226 -6.443 -1.323 1.00 95.88 88 ARG A CA 1
ATOM 678 C C . ARG A 1 88 ? -9.544 -6.189 0.021 1.00 95.88 88 ARG A C 1
ATOM 680 O O . ARG A 1 88 ? -10.210 -6.222 1.055 1.00 95.88 88 ARG A O 1
ATOM 687 N N . LEU A 1 89 ? -8.226 -5.989 0.034 1.00 95.69 89 LEU A N 1
ATOM 688 C CA . LEU A 1 89 ? -7.494 -5.696 1.267 1.00 95.69 89 LEU A CA 1
ATOM 689 C C . LEU A 1 89 ? -7.890 -4.337 1.846 1.00 95.69 89 LEU A C 1
ATOM 691 O O . LEU A 1 89 ? -8.085 -4.253 3.059 1.00 95.69 89 LEU A O 1
ATOM 695 N N . ILE A 1 90 ? -8.055 -3.313 1.006 1.00 96.00 90 ILE A N 1
ATOM 696 C CA . ILE A 1 90 ? -8.554 -1.996 1.423 1.00 96.00 90 ILE A CA 1
ATOM 697 C C . ILE A 1 90 ? -9.937 -2.155 2.066 1.00 96.00 90 ILE A C 1
ATOM 699 O O . ILE A 1 90 ? -10.102 -1.803 3.231 1.00 96.00 90 ILE A O 1
ATOM 703 N N . GLU A 1 91 ? -10.881 -2.799 1.378 1.00 95.19 91 GLU A N 1
ATOM 704 C CA . GLU A 1 91 ? -12.254 -2.979 1.866 1.00 95.19 91 GLU A CA 1
ATOM 705 C C . GLU A 1 91 ? -12.305 -3.740 3.203 1.00 95.19 91 GLU A C 1
ATOM 707 O O . GLU A 1 91 ? -12.996 -3.342 4.142 1.00 95.19 91 GLU A O 1
ATOM 712 N N . VAL A 1 92 ? -11.552 -4.840 3.328 1.00 93.44 92 VAL A N 1
ATOM 713 C CA . VAL A 1 92 ? -11.496 -5.628 4.571 1.00 93.44 92 VAL A CA 1
ATOM 714 C C . VAL A 1 92 ? -10.976 -4.787 5.737 1.00 93.44 92 VAL A C 1
ATOM 716 O O . VAL A 1 92 ? -11.522 -4.877 6.838 1.00 93.44 92 VAL A O 1
ATOM 719 N N . ASN A 1 93 ? -9.932 -3.984 5.516 1.00 92.69 93 ASN A N 1
ATOM 720 C CA . ASN A 1 93 ? -9.356 -3.151 6.570 1.00 92.69 93 ASN A CA 1
ATOM 721 C C . ASN A 1 93 ? -10.254 -1.957 6.916 1.00 92.69 93 ASN A C 1
ATOM 723 O O . ASN A 1 93 ? -10.378 -1.624 8.093 1.00 92.69 93 ASN A O 1
ATOM 727 N N . GLU A 1 94 ? -10.918 -1.345 5.936 1.00 92.62 94 GLU A N 1
ATOM 728 C CA . GLU A 1 94 ? -11.881 -0.263 6.169 1.00 92.62 94 GLU A CA 1
ATOM 729 C C . GLU A 1 94 ? -13.067 -0.743 7.009 1.00 92.62 94 GLU A C 1
ATOM 731 O O . GLU A 1 94 ? -13.374 -0.126 8.032 1.00 92.62 94 GLU A O 1
ATOM 736 N N . ARG A 1 95 ? -13.655 -1.899 6.664 1.00 92.56 95 ARG A N 1
ATOM 737 C CA . ARG A 1 95 ? -14.731 -2.515 7.458 1.00 92.56 95 ARG A CA 1
ATOM 738 C C . ARG A 1 95 ? -14.282 -2.832 8.884 1.00 92.56 95 ARG A C 1
ATOM 740 O O . ARG A 1 95 ? -14.986 -2.512 9.838 1.00 92.56 95 ARG A O 1
ATOM 747 N N . ALA A 1 96 ? -13.088 -3.401 9.053 1.00 89.94 96 ALA A N 1
ATOM 748 C CA . ALA A 1 96 ? -12.545 -3.674 10.384 1.00 89.94 96 ALA A CA 1
ATOM 749 C C . ALA A 1 96 ? -12.342 -2.384 11.202 1.00 89.94 96 ALA A C 1
ATOM 751 O O . ALA A 1 96 ? -12.636 -2.347 12.399 1.00 89.94 96 ALA A O 1
ATOM 75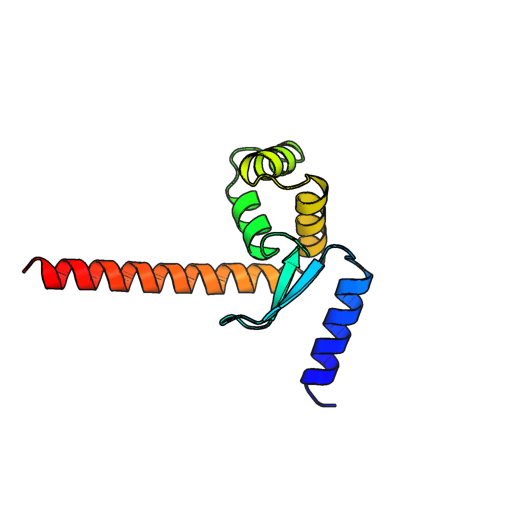2 N N . ALA A 1 97 ? -11.877 -1.304 10.568 1.00 89.25 97 ALA A N 1
ATOM 753 C CA . ALA A 1 97 ? -11.711 -0.012 11.224 1.00 89.25 97 ALA A CA 1
ATOM 754 C C . ALA A 1 97 ? -13.060 0.602 11.644 1.00 89.25 97 ALA A C 1
ATOM 756 O O . ALA A 1 97 ? -13.158 1.175 12.731 1.00 89.25 97 ALA A O 1
ATOM 757 N N . GLU A 1 98 ? -14.105 0.470 10.824 1.00 92.44 98 GLU A N 1
ATOM 758 C CA . GLU A 1 98 ? -15.471 0.889 11.169 1.00 92.44 98 GLU A CA 1
ATOM 759 C C . GLU A 1 98 ? -16.026 0.132 12.376 1.00 92.44 98 GLU A C 1
ATOM 761 O O . GLU A 1 98 ? -16.564 0.751 13.297 1.00 92.44 98 GLU A O 1
ATOM 766 N N . GLU A 1 99 ? -15.851 -1.188 12.408 1.00 92.06 99 GLU A N 1
ATOM 767 C CA . GLU A 1 99 ? -16.287 -2.029 13.524 1.00 92.06 99 GLU A CA 1
ATOM 768 C C . GLU A 1 99 ? -15.605 -1.625 14.838 1.00 92.06 99 GLU A C 1
ATOM 770 O O . GLU A 1 99 ? -16.276 -1.473 15.863 1.00 92.06 99 GLU A O 1
ATOM 775 N N . ILE A 1 100 ? -14.288 -1.383 14.807 1.00 92.19 100 ILE A N 1
ATOM 776 C CA . ILE A 1 100 ? -13.523 -0.917 15.973 1.00 92.19 100 ILE A CA 1
ATOM 777 C C . ILE A 1 100 ? -14.048 0.439 16.459 1.00 92.19 100 ILE A C 1
ATOM 779 O O . ILE A 1 100 ? -14.296 0.601 17.656 1.00 92.19 100 ILE A O 1
ATOM 783 N N . ARG A 1 101 ? -14.272 1.401 15.552 1.00 90.69 101 ARG A N 1
ATOM 784 C CA . ARG A 1 101 ? -14.838 2.717 15.905 1.00 90.69 101 ARG A CA 1
ATOM 785 C C . ARG A 1 101 ? -16.201 2.575 16.585 1.00 90.69 101 ARG A C 1
ATOM 787 O O . ARG A 1 101 ? -16.403 3.107 17.672 1.00 90.69 101 ARG A O 1
ATOM 794 N N . ALA A 1 102 ? -17.103 1.776 16.016 1.00 92.12 102 ALA A N 1
ATOM 795 C CA . ALA A 1 102 ? -18.431 1.551 16.584 1.00 92.12 102 ALA A CA 1
ATOM 796 C C . ALA A 1 102 ? -18.391 0.886 17.976 1.00 92.12 102 ALA A C 1
ATOM 798 O O . ALA A 1 102 ? -19.243 1.160 18.829 1.00 92.12 102 ALA A O 1
ATOM 799 N N . GLN A 1 103 ? -17.417 0.004 18.222 1.00 92.69 103 GLN A N 1
ATOM 800 C CA . GLN A 1 103 ? -17.211 -0.611 19.534 1.00 92.69 103 GLN A CA 1
ATOM 801 C C . GLN A 1 103 ? -16.714 0.396 20.574 1.00 92.69 103 GLN A C 1
ATOM 803 O O . GLN A 1 103 ? -17.207 0.385 21.705 1.00 92.69 103 GLN A O 1
ATOM 808 N N . LEU A 1 104 ? -15.771 1.265 20.201 1.00 91.06 104 LEU A N 1
ATOM 809 C CA . LEU A 1 104 ? -15.252 2.318 21.075 1.00 91.06 104 LEU A CA 1
ATOM 810 C C . LEU A 1 104 ? -16.355 3.316 21.447 1.00 91.06 104 LEU A C 1
ATOM 812 O O . LEU A 1 104 ? -16.577 3.536 22.636 1.00 91.06 104 LEU A O 1
ATOM 816 N N . ASP A 1 105 ? -17.140 3.781 20.473 1.00 92.19 105 ASP A N 1
ATOM 817 C CA . ASP A 1 105 ? -18.280 4.677 20.709 1.00 92.19 105 ASP A CA 1
ATOM 818 C C . ASP A 1 105 ? -19.305 4.059 21.669 1.00 92.19 105 ASP A C 1
ATOM 820 O O . ASP A 1 105 ? -19.831 4.715 22.573 1.00 92.19 105 ASP A O 1
ATOM 824 N N . ARG A 1 106 ? -19.611 2.766 21.490 1.00 90.94 106 ARG A N 1
ATOM 825 C CA . ARG A 1 106 ? -20.532 2.045 22.378 1.00 90.94 106 ARG A CA 1
ATOM 826 C C . ARG A 1 106 ? -19.967 1.943 23.791 1.00 90.94 106 ARG A C 1
ATOM 828 O O . ARG A 1 106 ? -20.720 2.097 24.750 1.00 90.94 106 ARG A O 1
ATOM 835 N N . ARG A 1 107 ? -18.665 1.679 23.920 1.00 90.62 107 ARG A N 1
ATOM 836 C CA . ARG A 1 107 ? -17.976 1.594 25.210 1.00 90.62 107 ARG A CA 1
ATOM 837 C C . ARG A 1 107 ? -17.985 2.939 25.928 1.00 90.62 107 ARG A C 1
ATOM 839 O O . ARG A 1 107 ? -18.317 2.966 27.106 1.00 90.62 107 ARG A O 1
ATOM 846 N N . GLU A 1 108 ? -17.674 4.033 25.243 1.00 90.88 108 GLU A N 1
ATOM 847 C CA . GLU A 1 108 ? -17.701 5.376 25.831 1.00 90.88 108 GLU A CA 1
ATOM 848 C C . GLU A 1 108 ? -19.098 5.743 26.333 1.00 90.88 108 GLU A C 1
ATOM 850 O O . GLU A 1 108 ? -19.240 6.141 27.486 1.00 90.88 108 GLU A O 1
ATOM 855 N N . ARG A 1 109 ? -20.143 5.491 25.531 1.00 89.31 109 ARG A N 1
ATOM 856 C CA . ARG A 1 109 ? -21.539 5.729 25.944 1.00 89.31 109 ARG A CA 1
ATOM 857 C C . ARG A 1 109 ? -21.964 4.918 27.168 1.00 89.31 109 ARG A C 1
ATOM 859 O O . ARG A 1 109 ? -22.794 5.394 27.933 1.00 89.31 109 ARG A O 1
ATOM 866 N N . LEU A 1 110 ? -21.449 3.696 27.330 1.00 89.38 110 LEU A N 1
ATOM 867 C CA . LEU A 1 110 ? -21.715 2.866 28.511 1.00 89.38 110 LEU A CA 1
ATOM 868 C C . LEU A 1 110 ? -20.983 3.379 29.757 1.00 89.38 110 LEU A C 1
ATOM 870 O O . LEU A 1 110 ? -21.506 3.241 30.854 1.00 89.38 110 LEU A O 1
ATOM 874 N N . LEU A 1 111 ? -19.780 3.936 29.597 1.00 86.50 111 LEU A N 1
ATOM 875 C CA . LEU A 1 111 ? -18.965 4.450 30.704 1.00 86.50 111 LEU A CA 1
ATOM 876 C C . LEU A 1 111 ? -19.361 5.867 31.144 1.00 86.50 111 LEU A C 1
ATOM 878 O O . LEU A 1 111 ? -18.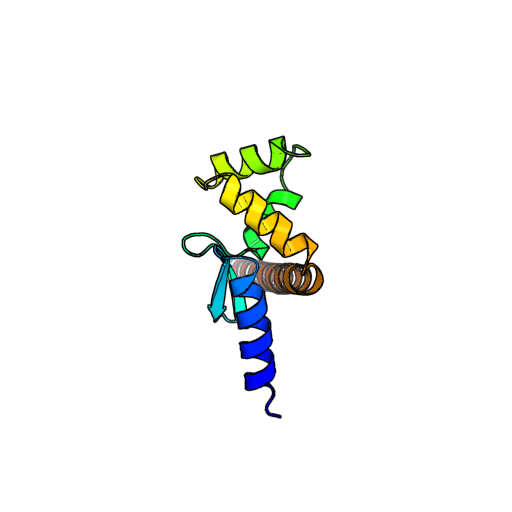933 6.308 32.207 1.00 86.50 111 LEU A O 1
ATOM 882 N N . SER A 1 112 ? -20.143 6.583 30.334 1.00 80.75 112 SER A N 1
ATOM 883 C CA . SER A 1 112 ? -20.622 7.938 30.620 1.00 80.75 112 SER A CA 1
ATOM 884 C C . SER A 1 112 ? -22.051 8.000 31.191 1.00 80.75 112 SER A C 1
ATOM 886 O O . SER A 1 112 ? -22.616 9.093 31.237 1.00 80.75 112 SER A O 1
ATOM 888 N N . GLN A 1 113 ? -22.656 6.860 31.549 1.00 63.00 113 GLN A N 1
ATOM 889 C CA . GLN A 1 113 ? -23.956 6.753 32.241 1.00 63.00 113 GLN A CA 1
ATOM 890 C C . GLN A 1 113 ? -23.752 6.460 33.726 1.00 63.00 113 GLN A C 1
ATOM 892 O O . GLN A 1 113 ? -24.527 7.023 34.529 1.00 63.00 113 GLN A O 1
#

Sequence (113 aa):
MTRLVTELLDEGLKLRRFPGVAYRSGPAGRRAGLVSGPDVWEVIRDLRSAPCEGMERAQFLADEAGLPVDSVLLAADYYTEHPEEIDRLIEVNERAAEEIRAQLDRRERLLSQ

Radius of gyration: 16.98 Å; chains: 1; bounding box: 36×46×45 Å

Secondary structure (DSSP, 8-state):
--HHHHHHHHHHHHHHH-TTEEEEEETTEEEEEETTS-BHHHHHHHHHH-SS-HHHHHHHHHHHHT--HHHHHHHHHHHHH-HHHHHHHHHHHHHHHHHHHHHHHHHHHHHT-

pLDDT: mean 93.45, std 5.99, range [60.25, 98.5]